Protein 4R03 (pdb70)

B-factor: mean 22.89, std 11.2, range [9.41, 74.87]

Sequence (107 aa):
GKDYLYDDTKKEENGKIISKKVVFLQENGLLNKQVRYEFQQYNEENGKVSEKKAFRWDDRTNDEEWVPFYQITYQYDDQSGEIKKTNYGWDKKKKKNFSLLNVQQNIIPSTNYEEIFS

Nearest PDB structures (foldseek):
  4r03-assembly1_A  TM=1.009E+00  e=1.715E-18  Parabacteroides distasonis ATCC 8503
  4r8o-assembly1_A  TM=8.523E-01  e=2.496E-07  Phocaeicola vulgatus ATCC 8482
  3msw-assembly1_A  TM=7.747E-01  e=4.308E-05  Bacteroides fragilis NCTC 9343
  1rlb-assembly1_F  TM=3.375E-01  e=1.501E+00  Gallus gallus
  1qab-assembly1_F  TM=3.241E-01  e=3.635E+00  Homo sapiens

Structure (mmCIF, N/CA/C/O backbone):
data_4R03
#
_entry.id   4R03
#
_cell.length_a   59.001
_cell.length_b   71.697
_cell.length_c   82.683
_cell.angle_alpha   90.000
_cell.angle_beta   90.000
_cell.angle_gamma   90.000
#
_symmetry.space_group_name_H-M   'I 21 21 21'
#
loop_
_entity.id
_entity.type
_entity.pdbx_description
1 polymer 'Uncharacterized protein'
2 non-polymer (4S)-2-METHYL-2,4-PENTANEDIOL
3 non-polymer 'CITRIC ACID'
4 non-polymer 'PHOSPHATE ION'
5 water water
#
loop_
_atom_site.group_PDB
_atom_site.id
_atom_site.type_symbol
_atom_site.label_atom_id
_atom_site.label_alt_id
_atom_site.label_comp_id
_atom_site.label_asym_id
_atom_site.label_entity_id
_atom_site.label_seq_id
_atom_site.pdbx_PDB_ins_code
_atom_site.Cartn_x
_atom_site.Cartn_y
_atom_site.Cartn_z
_atom_site.occupancy
_atom_site.B_iso_or_equiv
_atom_site.auth_seq_id
_atom_site.auth_comp_id
_atom_site.auth_asym_id
_atom_site.auth_atom_id
_atom_site.pdbx_PDB_model_num
ATOM 1 N N . GLY A 1 1 ? 23.826 16.101 5.790 1.00 25.69 0 GLY A N 1
ATOM 2 C CA . GLY A 1 1 ? 23.031 16.402 4.569 1.00 20.12 0 GLY A CA 1
ATOM 3 C C . GLY A 1 1 ? 21.706 16.981 5.035 1.00 18.72 0 GLY A C 1
ATOM 4 O O . GLY A 1 1 ? 21.440 17.055 6.255 1.00 19.59 0 GLY A O 1
ATOM 5 N N . LYS A 1 2 ? 20.930 17.454 4.080 1.00 15.06 29 LYS A N 1
ATOM 6 C CA . LYS A 1 2 ? 19.587 18.001 4.409 1.00 14.00 29 LYS A CA 1
ATOM 7 C C . LYS A 1 2 ? 18.488 17.129 3.767 1.00 12.31 29 LYS A C 1
ATOM 8 O O . LYS A 1 2 ? 18.505 16.877 2.571 1.00 12.04 29 LYS A O 1
ATOM 14 N N . ASP A 1 3 ? 17.537 16.742 4.604 1.00 12.62 30 ASP A N 1
ATOM 15 C CA . ASP A 1 3 ? 16.260 16.166 4.178 1.00 11.41 30 ASP A CA 1
ATOM 16 C C . ASP A 1 3 ? 15.176 17.115 4.710 1.00 11.57 30 ASP A C 1
ATOM 17 O O . ASP A 1 3 ? 15.446 17.888 5.671 1.00 11.36 30 ASP A O 1
ATOM 22 N N . TYR A 1 4 ? 13.958 16.993 4.198 1.00 11.18 31 TYR A N 1
ATOM 23 C CA . TYR A 1 4 ? 12.863 17.852 4.602 1.00 10.69 31 TYR A CA 1
ATOM 24 C C . TYR A 1 4 ? 11.629 17.004 4.877 1.00 10.61 31 TYR A C 1
ATOM 25 O O . TYR A 1 4 ? 11.319 16.053 4.119 1.00 11.44 31 TYR A O 1
ATOM 34 N N . LEU A 1 5 ? 10.937 17.371 5.941 1.00 10.64 32 LEU A N 1
ATOM 35 C CA . LEU A 1 5 ? 9.617 16.805 6.263 1.00 11.68 32 LEU A CA 1
ATOM 36 C C . LEU A 1 5 ? 8.615 17.961 6.135 1.00 12.33 32 LEU A C 1
ATOM 37 O O . LEU A 1 5 ? 8.816 19.070 6.674 1.00 12.43 32 LEU A O 1
ATOM 42 N N . TYR A 1 6 ? 7.574 17.755 5.352 1.00 11.15 33 TYR A N 1
ATOM 43 C CA . TYR A 1 6 ? 6.598 18.769 5.093 1.00 10.88 33 TYR A CA 1
ATOM 44 C C . TYR A 1 6 ? 5.280 18.341 5.733 1.00 12.19 33 TYR A C 1
ATOM 45 O O . TYR A 1 6 ? 4.867 17.193 5.576 1.00 13.06 33 TYR A O 1
ATOM 54 N N . ASP A 1 7 ? 4.599 19.285 6.369 1.00 10.15 34 ASP A N 1
ATOM 55 C CA A ASP A 1 7 ? 3.246 19.047 6.921 0.50 10.88 34 ASP A CA 1
ATOM 56 C CA B ASP A 1 7 ? 3.244 19.037 6.866 0.50 10.83 34 ASP A CA 1
ATOM 57 C C . ASP A 1 7 ? 2.315 20.062 6.250 1.00 10.78 34 ASP A C 1
ATOM 58 O O . ASP A 1 7 ? 2.421 21.289 6.544 1.00 11.89 34 ASP A O 1
ATOM 67 N N . THR A 1 8 ? 1.380 19.591 5.449 1.00 9.41 35 THR A N 1
ATOM 68 C CA . THR A 1 8 ? 0.500 20.469 4.672 1.00 10.47 35 THR A CA 1
ATOM 69 C C . THR A 1 8 ? -0.929 20.283 5.119 1.00 11.30 35 THR A C 1
ATOM 70 O O . THR A 1 8 ? -1.425 19.123 5.219 1.00 12.35 35 THR A O 1
ATOM 74 N N . LYS A 1 9 ? -1.617 21.382 5.405 1.00 10.95 36 LYS A N 1
ATOM 75 C CA A LYS A 1 9 ? -3.050 21.359 5.697 0.50 11.13 36 LYS A CA 1
ATOM 76 C CA B LYS A 1 9 ? -3.032 21.300 5.656 0.50 10.98 36 LYS A CA 1
ATOM 77 C C . LYS A 1 9 ? -3.827 21.904 4.523 1.00 11.48 36 LYS A C 1
ATOM 78 O O . LYS A 1 9 ? -3.485 22.985 3.988 1.00 11.43 36 LYS A O 1
ATOM 89 N N . GLU A 1 10 ? -4.871 21.182 4.102 1.00 10.76 37 GLU A N 1
ATOM 90 C CA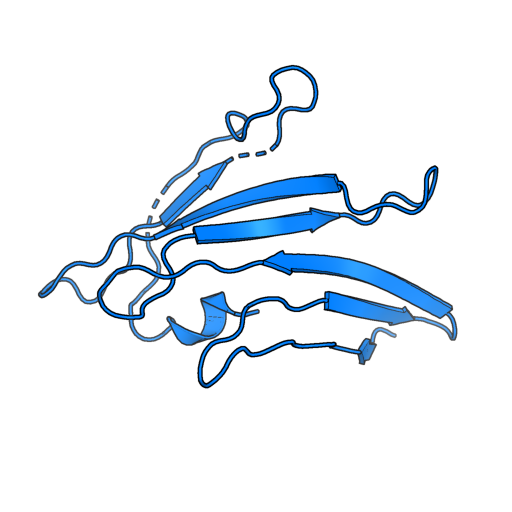 . GLU A 1 10 ? -5.767 21.643 3.073 1.00 11.00 37 GLU A CA 1
ATOM 91 C C . GLU A 1 10 ? -7.190 21.672 3.592 1.00 11.09 37 GLU A C 1
ATOM 92 O O . GLU A 1 10 ? -7.622 20.751 4.280 1.00 11.69 37 GLU A O 1
ATOM 98 N N . GLU A 1 11 ? -7.922 22.745 3.287 1.00 10.71 38 GLU A N 1
ATOM 99 C CA . GLU A 1 11 ? -9.357 22.833 3.549 1.00 10.97 38 GLU A CA 1
ATOM 100 C C . GLU A 1 11 ? -9.997 22.566 2.189 1.00 10.24 38 GLU A C 1
ATOM 101 O O . GLU A 1 11 ? -9.833 23.392 1.225 1.00 10.66 38 GLU A O 1
ATOM 107 N N . ASN A 1 12 ? -10.756 21.470 2.065 1.00 10.56 39 ASN A N 1
ATOM 108 C CA . ASN A 1 12 ? -11.246 21.080 0.751 1.00 10.73 39 ASN A CA 1
ATOM 109 C C . ASN A 1 12 ? -10.131 21.061 -0.262 1.00 11.32 39 ASN A C 1
ATOM 110 O O . ASN A 1 12 ? -9.093 20.486 0.049 1.00 11.16 39 ASN A O 1
ATOM 115 N N . GLY A 1 13 ? -10.243 21.752 -1.392 1.00 10.83 40 GLY A N 1
ATOM 116 C CA . GLY A 1 13 ? -9.229 21.692 -2.383 1.00 12.01 40 GLY A CA 1
ATOM 117 C C . GLY A 1 13 ? -8.018 22.620 -2.256 1.00 12.02 40 GLY A C 1
ATOM 118 O O . GLY A 1 13 ? -7.212 22.652 -3.202 1.00 13.99 40 GLY A O 1
ATOM 119 N N . LYS A 1 14 ? -7.963 23.427 -1.208 1.00 11.32 41 LYS A N 1
ATOM 120 C CA . LYS A 1 14 ? -6.959 24.509 -1.128 1.00 12.19 41 LYS A CA 1
ATOM 121 C C . LYS A 1 14 ? -6.017 24.287 0.037 1.00 11.22 41 LYS A C 1
ATOM 122 O O . LYS A 1 14 ? -6.408 24.023 1.179 1.00 11.40 41 LYS A O 1
ATOM 128 N N . ILE A 1 15 ? -4.727 24.435 -0.273 1.00 11.75 42 ILE A N 1
ATOM 129 C CA . ILE A 1 15 ? -3.720 24.513 0.795 1.00 11.58 42 ILE A CA 1
ATOM 130 C C . ILE A 1 15 ? -3.896 25.745 1.640 1.00 11.14 42 ILE A C 1
ATOM 131 O O . ILE A 1 15 ? -3.932 26.880 1.106 1.00 12.20 42 ILE A O 1
ATOM 136 N N . ILE A 1 16 ? -4.007 25.579 2.942 1.00 10.50 43 ILE A N 1
ATOM 137 C CA . ILE A 1 16 ? -4.123 26.675 3.892 1.00 11.84 43 ILE A CA 1
ATOM 138 C C . ILE A 1 16 ? -2.842 26.926 4.657 1.00 11.75 43 ILE A C 1
ATOM 139 O O . ILE A 1 16 ? -2.549 28.070 5.037 1.00 11.97 43 ILE A O 1
ATOM 144 N N . SER A 1 17 ? -2.062 25.884 4.924 1.00 11.17 44 SER A N 1
ATOM 145 C CA . SER A 1 17 ? -0.780 26.052 5.587 1.00 10.79 44 SER A CA 1
ATOM 146 C C . SER A 1 17 ? 0.174 24.943 5.206 1.00 11.19 44 SER A C 1
ATOM 147 O O . SER A 1 17 ? -0.219 23.835 4.857 1.00 10.48 44 SER A O 1
ATOM 150 N N . LYS A 1 18 ? 1.459 25.248 5.290 1.00 10.93 45 LYS A N 1
ATOM 151 C CA A LYS A 1 18 ? 2.506 24.258 5.062 0.70 11.27 45 LYS A CA 1
ATOM 152 C CA B LYS A 1 18 ? 2.497 24.256 5.096 0.30 11.16 45 LYS A CA 1
ATOM 153 C C . LYS A 1 18 ? 3.639 24.578 6.043 1.00 11.76 45 LYS A C 1
ATOM 154 O O . LYS A 1 18 ? 4.130 25.729 6.054 1.00 13.37 45 LYS A O 1
ATOM 165 N N . VAL A 1 19 ? 4.074 23.576 6.791 1.00 11.04 46 VAL A N 1
ATOM 166 C CA . VAL A 1 19 ? 5.246 23.665 7.668 1.00 11.08 46 VAL A CA 1
ATOM 167 C C . VAL A 1 19 ? 6.362 22.840 7.098 1.00 11.13 46 VAL A C 1
ATOM 168 O O . VAL A 1 19 ? 6.165 21.663 6.734 1.00 11.53 46 VAL A O 1
ATOM 172 N N . VAL A 1 20 ? 7.560 23.428 7.046 1.00 10.91 47 VAL A N 1
ATOM 173 C CA . VAL A 1 20 ? 8.763 22.729 6.607 1.00 10.43 47 VAL A CA 1
ATOM 174 C C . VAL A 1 20 ? 9.649 22.486 7.798 1.00 11.40 47 VAL A C 1
ATOM 175 O O . VAL A 1 20 ? 9.998 23.449 8.525 1.00 10.83 47 VAL A O 1
ATOM 179 N N . PHE A 1 21 ? 9.993 21.225 8.021 1.00 10.95 48 PHE A N 1
ATOM 180 C CA . PHE A 1 21 ? 10.966 20.795 9.015 1.00 11.42 48 PHE A CA 1
ATOM 181 C C . PHE A 1 21 ? 12.283 20.413 8.316 1.00 12.02 48 PHE A C 1
ATOM 182 O O . PHE A 1 21 ? 12.272 19.689 7.293 1.00 12.93 48 PHE A O 1
ATOM 190 N N . LEU A 1 22 ? 13.389 20.953 8.810 1.00 11.32 49 LEU A N 1
ATOM 191 C CA . LEU A 1 22 ? 14.724 20.560 8.356 1.00 11.22 49 LEU A CA 1
ATOM 192 C C . LEU A 1 22 ? 15.254 19.396 9.175 1.00 11.88 49 LEU A C 1
ATOM 193 O O . LEU A 1 22 ? 15.307 19.434 10.417 1.00 12.22 49 LEU A O 1
ATOM 198 N N . GLN A 1 23 ? 15.639 18.334 8.482 1.00 11.92 50 GLN A N 1
ATOM 199 C CA . GLN A 1 23 ? 16.255 17.144 9.054 1.00 13.66 50 GLN A CA 1
ATOM 200 C C . GLN A 1 23 ? 17.734 17.167 8.652 1.00 15.10 50 GLN A C 1
ATOM 201 O O . GLN A 1 23 ? 18.043 17.109 7.453 1.00 14.86 50 GLN A O 1
ATOM 207 N N . GLU A 1 24 ? 18.614 17.297 9.654 1.00 16.06 51 GLU A N 1
ATOM 208 C CA . GLU A 1 24 ? 20.033 17.455 9.310 1.00 18.33 51 GLU A CA 1
ATOM 209 C C . GLU A 1 24 ? 20.842 16.799 10.398 1.00 19.68 51 GLU A C 1
ATOM 210 O O . GLU A 1 24 ? 20.671 17.132 11.543 1.00 18.57 51 GLU A O 1
ATOM 216 N N . ASN A 1 25 ? 21.740 15.907 9.984 1.00 23.19 52 ASN A N 1
ATOM 217 C CA . ASN A 1 25 ? 22.608 15.199 10.918 1.00 27.98 52 ASN A CA 1
ATOM 218 C C . ASN A 1 25 ? 21.890 14.629 12.127 1.00 26.09 52 ASN A C 1
ATOM 219 O O . ASN A 1 25 ? 22.388 14.711 13.260 1.00 27.23 52 ASN A O 1
ATOM 224 N N . GLY A 1 26 ? 20.732 14.022 11.871 1.00 23.77 53 GLY A N 1
ATOM 225 C CA . GLY A 1 26 ? 19.933 13.368 12.900 1.00 25.36 53 GLY A CA 1
ATOM 226 C C . GLY A 1 26 ? 19.051 14.299 13.751 1.00 22.77 53 GLY A C 1
ATOM 227 O O . GLY A 1 26 ? 18.328 13.830 14.634 1.00 23.82 53 GLY A O 1
ATOM 228 N N . LEU A 1 27 ? 19.128 15.599 13.497 1.00 19.68 54 LEU A N 1
ATOM 229 C CA . LEU A 1 27 ? 18.306 16.593 14.211 1.00 18.90 54 LEU A CA 1
ATOM 230 C C . LEU A 1 27 ? 17.054 16.926 13.390 1.00 16.91 54 LEU A C 1
ATOM 231 O O . LEU A 1 27 ? 17.049 16.773 12.135 1.00 17.49 54 LEU A O 1
ATOM 236 N N . LEU A 1 28 ? 16.030 17.409 14.066 1.00 16.84 55 LEU A N 1
ATOM 237 C CA . LEU A 1 28 ? 14.734 17.785 13.436 1.00 15.61 55 LEU A CA 1
ATOM 238 C C . LEU A 1 28 ? 14.328 19.131 13.981 1.00 15.77 55 LEU A C 1
ATOM 239 O O . LEU A 1 28 ? 14.197 19.275 15.219 1.00 17.34 55 LEU A O 1
ATOM 244 N N . ASN A 1 29 ? 14.207 20.124 13.097 1.00 14.15 56 ASN A N 1
ATOM 245 C CA . ASN A 1 29 ? 13.870 21.486 13.542 1.00 13.58 56 ASN A CA 1
ATOM 246 C C . ASN A 1 29 ? 12.901 22.133 12.604 1.00 14.21 56 ASN A C 1
ATOM 247 O O . ASN A 1 29 ? 13.042 22.072 11.387 1.00 13.10 56 ASN A O 1
ATOM 252 N N . LYS A 1 30 ? 11.944 22.840 13.170 1.00 12.31 57 LYS A N 1
ATOM 253 C CA . LYS A 1 30 ? 11.072 23.668 12.380 1.00 12.89 57 LYS A CA 1
ATOM 254 C C . LYS A 1 30 ? 11.835 24.722 11.664 1.00 13.50 57 LYS A C 1
ATOM 255 O O . LYS A 1 30 ? 12.694 25.458 12.249 1.00 13.67 57 LYS A O 1
ATOM 261 N N . GLN A 1 31 ? 11.588 24.869 10.372 1.00 11.40 58 GLN A N 1
ATOM 262 C CA . GLN A 1 31 ? 12.279 25.874 9.577 1.00 10.76 58 GLN A CA 1
ATOM 263 C C . GLN A 1 31 ? 11.391 27.040 9.202 1.00 12.07 58 GLN A C 1
ATOM 264 O O . GLN A 1 31 ? 11.761 28.203 9.409 1.00 13.42 58 GLN A O 1
ATOM 270 N N . VAL A 1 32 ? 10.248 26.783 8.570 1.00 10.74 59 VAL A N 1
ATOM 271 C CA . VAL A 1 32 ? 9.390 27.852 8.101 1.00 10.22 59 VAL A CA 1
ATOM 272 C C . VAL A 1 32 ? 7.959 27.351 8.052 1.00 10.36 59 VAL A C 1
ATOM 273 O O . VAL A 1 32 ? 7.745 26.156 7.816 1.00 10.99 59 VAL A O 1
ATOM 277 N N . ARG A 1 33 ? 6.998 28.242 8.270 1.00 10.49 60 ARG A N 1
ATOM 278 C CA . ARG A 1 33 ? 5.568 27.997 8.140 1.00 10.62 60 ARG A CA 1
ATOM 279 C C . ARG A 1 33 ? 4.988 29.012 7.162 1.00 11.49 60 ARG A C 1
ATOM 280 O O . ARG A 1 33 ? 5.255 30.178 7.242 1.00 11.82 60 ARG A O 1
ATOM 288 N N . TYR A 1 34 ? 4.209 28.497 6.206 1.00 11.22 61 TYR A N 1
ATOM 289 C CA . TYR A 1 34 ? 3.536 29.321 5.217 1.00 10.53 61 TYR A CA 1
ATOM 290 C C . TYR A 1 34 ? 2.032 29.229 5.462 1.00 11.97 61 TYR A C 1
ATOM 291 O O . TYR A 1 34 ? 1.483 28.148 5.739 1.00 12.29 61 TYR A O 1
ATOM 300 N N . GLU A 1 35 ? 1.340 30.348 5.332 1.00 11.88 62 GLU A N 1
ATOM 301 C CA . GLU A 1 35 ? -0.134 30.399 5.391 1.00 11.68 62 GLU A CA 1
ATOM 302 C C . GLU A 1 35 ? -0.610 31.105 4.139 1.00 12.54 62 GLU A C 1
ATOM 303 O O . GLU A 1 35 ? -0.001 32.099 3.704 1.00 13.63 62 GLU A O 1
ATOM 309 N N . PHE A 1 36 ? -1.719 30.625 3.585 1.00 12.02 63 PHE A N 1
ATOM 310 C CA . PHE A 1 36 ? -2.217 31.096 2.282 1.00 11.67 63 PHE A CA 1
ATOM 311 C C . PHE A 1 36 ? -3.647 31.564 2.402 1.00 13.02 63 PHE A C 1
ATOM 312 O O . PHE A 1 36 ? -4.494 30.944 3.060 1.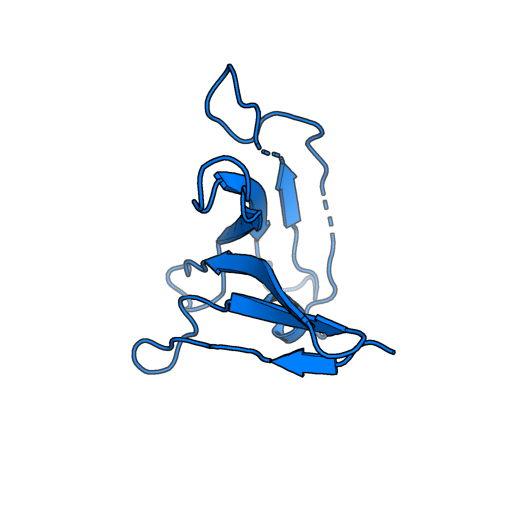00 14.69 63 PHE A O 1
ATOM 320 N N . GLN A 1 37 ? -3.911 32.656 1.706 1.00 13.66 64 GLN A N 1
ATOM 321 C CA A GLN A 1 37 ? -5.283 33.122 1.503 0.50 15.04 64 GLN A CA 1
ATOM 322 C CA B GLN A 1 37 ? -5.267 33.193 1.495 0.50 15.04 64 GLN A CA 1
ATOM 323 C C . GLN A 1 37 ? -5.542 33.265 -0.003 1.00 14.55 64 GLN A C 1
ATOM 324 O O . GLN A 1 37 ? -4.628 33.332 -0.810 1.00 14.71 64 GLN A O 1
ATOM 335 N N . TYR A 1 38 ? -6.842 33.266 -0.360 1.00 14.50 65 TYR A N 1
ATOM 336 C CA . TYR A 1 38 ? -7.272 33.138 -1.755 1.00 14.36 65 TYR A CA 1
ATOM 337 C C . TYR A 1 38 ? -8.245 34.269 -2.144 1.00 16.29 65 TYR A C 1
ATOM 338 O O . TYR A 1 38 ? -9.003 34.734 -1.314 1.00 17.92 65 TYR A O 1
ATOM 347 N N . ASN A 1 39 ? -8.139 34.674 -3.418 1.00 18.06 66 ASN A N 1
ATOM 348 C CA . ASN A 1 39 ? -9.112 35.646 -3.981 1.00 19.59 66 ASN A CA 1
ATOM 349 C C . ASN A 1 39 ? -10.403 34.943 -4.417 1.00 24.34 66 ASN A C 1
ATOM 350 O O . ASN A 1 39 ? -10.534 33.704 -4.332 1.00 21.97 66 ASN A O 1
ATOM 355 N N . GLU A 1 40 ? -11.356 35.742 -4.905 1.00 28.11 67 GLU A N 1
ATOM 356 C CA A GLU A 1 40 ? -12.678 35.216 -5.296 0.50 29.87 67 GLU A CA 1
ATOM 357 C CA B GLU A 1 40 ? -12.676 35.215 -5.281 0.50 29.90 67 GLU A CA 1
ATOM 358 C C . GLU A 1 40 ? -12.604 34.240 -6.460 1.00 27.77 67 GLU A C 1
ATOM 359 O O . GLU A 1 40 ? -13.520 33.447 -6.679 1.00 32.13 67 GLU A O 1
ATOM 370 N N . ASN A 1 41 ? -11.525 34.269 -7.236 1.00 27.59 68 ASN A N 1
ATOM 371 C CA . ASN A 1 41 ? -11.318 33.321 -8.301 1.00 27.01 68 ASN A CA 1
ATOM 372 C C . ASN A 1 41 ? -10.619 32.038 -7.878 1.00 25.55 68 ASN A C 1
ATOM 373 O O . ASN A 1 41 ? -10.312 31.177 -8.709 1.00 25.13 68 ASN A O 1
ATOM 378 N N . GLY A 1 42 ? -10.305 31.945 -6.591 1.00 24.30 69 GLY A N 1
ATOM 379 C CA . GLY A 1 42 ? -9.693 30.732 -6.093 1.00 22.70 69 GLY A CA 1
ATOM 380 C C . GLY A 1 42 ? -8.194 30.659 -6.307 1.00 20.32 69 GLY A C 1
ATOM 381 O O . GLY A 1 42 ? -7.588 29.602 -6.178 1.00 20.02 69 GLY A O 1
ATOM 382 N N . LYS A 1 43 ? -7.583 31.797 -6.637 1.00 19.28 70 LYS A N 1
ATOM 383 C CA . LYS A 1 43 ? -6.145 31.877 -6.764 1.00 19.46 70 LYS A CA 1
ATOM 384 C C . LYS A 1 43 ? -5.514 32.518 -5.504 1.00 16.73 70 LYS A C 1
ATOM 385 O O . LYS A 1 43 ? -6.119 33.333 -4.828 1.00 16.63 70 LYS A O 1
ATOM 391 N N . VAL A 1 44 ? -4.262 32.158 -5.248 1.00 15.90 71 VAL A N 1
ATOM 392 C CA . VAL A 1 44 ? -3.629 32.673 -4.032 1.00 16.60 71 VAL A CA 1
ATOM 393 C C . VAL A 1 44 ? -3.502 34.194 -4.093 1.00 17.26 71 VAL A C 1
ATOM 394 O O . VAL A 1 44 ? -2.997 34.737 -5.084 1.00 17.39 71 VAL A O 1
ATOM 398 N N . SER A 1 45 ? -3.950 34.858 -3.072 1.00 15.44 72 SER A N 1
ATOM 399 C CA . SER A 1 45 ? -3.916 36.324 -2.972 1.00 16.60 72 SER A CA 1
ATOM 400 C C . SER A 1 45 ? -2.861 36.807 -1.984 1.00 16.89 72 SER A C 1
ATOM 401 O O . SER A 1 45 ? -2.339 37.907 -2.119 1.00 16.18 72 SER A O 1
ATOM 404 N N . GLU A 1 46 ? -2.521 35.958 -1.004 1.00 15.90 73 GLU A N 1
ATOM 405 C CA . GLU A 1 46 ? -1.576 36.329 0.011 1.00 16.40 73 GLU A CA 1
ATOM 406 C C . GLU A 1 46 ? -0.865 35.085 0.546 1.00 14.92 73 GLU A C 1
ATOM 407 O O . GLU A 1 46 ? -1.510 34.064 0.757 1.00 15.59 73 GLU A O 1
ATOM 413 N N . LYS A 1 47 ? 0.448 35.194 0.716 1.00 12.68 74 LYS A N 1
ATOM 414 C CA . LYS A 1 47 ? 1.293 34.157 1.320 1.00 12.25 74 LYS A CA 1
ATOM 415 C C . LYS A 1 47 ? 2.035 34.832 2.472 1.00 12.66 74 LYS A C 1
ATOM 416 O O . LYS A 1 47 ? 2.735 35.828 2.255 1.00 13.93 74 LYS A O 1
ATOM 422 N N . LYS A 1 48 ? 1.901 34.314 3.676 1.00 11.59 75 LYS A N 1
ATOM 423 C CA . LYS A 1 48 ? 2.676 34.755 4.824 1.00 12.51 75 LYS A CA 1
ATOM 424 C C . LYS A 1 48 ? 3.632 33.674 5.245 1.00 13.89 75 LYS A C 1
ATOM 425 O O . LYS A 1 48 ? 3.249 32.495 5.275 1.00 14.29 75 LYS A O 1
ATOM 431 N N . ALA A 1 49 ? 4.862 34.039 5.506 1.00 11.26 76 ALA A N 1
ATOM 432 C CA . ALA A 1 49 ? 5.900 33.124 5.940 1.00 11.50 76 ALA A CA 1
ATOM 433 C C . ALA A 1 49 ? 6.264 33.508 7.382 1.00 12.43 76 ALA A C 1
ATOM 434 O O . ALA A 1 49 ? 6.440 34.728 7.679 1.00 12.60 76 ALA A O 1
ATOM 436 N N . PHE A 1 50 ? 6.399 32.499 8.247 1.00 11.22 77 PHE A N 1
ATOM 437 C CA . PHE A 1 50 ? 6.777 32.651 9.636 1.00 11.61 77 PHE A CA 1
ATOM 438 C C . PHE A 1 50 ? 8.070 31.898 9.902 1.00 11.34 77 PHE A C 1
ATOM 439 O O . PHE A 1 50 ? 8.269 30.782 9.393 1.00 10.62 77 PHE A O 1
ATOM 447 N N . ARG A 1 51 ? 8.924 32.479 10.747 1.00 12.15 78 ARG A N 1
ATOM 448 C CA . ARG A 1 51 ? 10.129 31.810 11.240 1.00 12.53 78 ARG A CA 1
ATOM 449 C C . ARG A 1 51 ? 9.797 31.188 12.615 1.00 11.87 78 ARG A C 1
ATOM 450 O O . ARG A 1 51 ? 8.892 31.643 13.325 1.00 12.56 78 ARG A O 1
ATOM 458 N N . TRP A 1 52 ? 10.565 30.182 12.969 1.00 12.50 79 TRP A N 1
ATOM 459 C CA . TRP A 1 52 ? 10.391 29.510 14.266 1.00 12.42 79 TRP A CA 1
ATOM 460 C C . TRP A 1 52 ? 11.396 30.143 15.214 1.00 12.37 79 TRP A C 1
ATOM 461 O O . TRP A 1 52 ? 12.618 29.991 15.085 1.00 13.08 79 TRP A O 1
ATOM 472 N N . ASP A 1 53 ? 10.870 30.837 16.214 1.00 13.57 80 ASP A N 1
ATOM 473 C CA A ASP A 1 53 ? 11.734 31.415 17.255 0.50 14.33 80 ASP A CA 1
ATOM 474 C CA B ASP A 1 53 ? 11.702 31.423 17.290 0.50 14.38 80 ASP A CA 1
ATOM 475 C C . ASP A 1 53 ? 11.994 30.389 18.362 1.00 13.92 80 ASP A C 1
ATOM 476 O O . ASP A 1 53 ? 11.104 29.966 19.076 1.00 15.06 80 ASP A O 1
ATOM 485 N N . ARG A 1 54 ? 13.243 29.941 18.443 1.00 15.30 81 ARG A N 1
ATOM 486 C CA . ARG A 1 54 ? 13.602 28.857 19.364 1.00 16.19 81 ARG A CA 1
ATOM 487 C C . ARG A 1 54 ? 13.782 29.381 20.792 1.00 17.21 81 ARG A C 1
ATOM 488 O O . ARG A 1 54 ? 13.700 28.571 21.716 1.00 18.98 81 ARG A O 1
ATOM 496 N N . THR A 1 55 ? 13.994 30.667 20.942 1.00 17.29 82 THR A N 1
ATOM 497 C CA . THR A 1 55 ? 14.073 31.284 22.308 1.00 18.38 82 THR A CA 1
ATOM 498 C C . THR A 1 55 ? 12.746 31.189 23.033 1.00 19.38 82 THR A C 1
ATOM 499 O O . THR A 1 55 ? 12.679 30.811 24.230 1.00 21.59 82 THR A O 1
ATOM 503 N N . ASN A 1 56 ? 11.662 31.404 22.310 1.00 19.02 83 ASN A N 1
ATOM 504 C CA . ASN A 1 56 ? 10.344 31.314 22.907 1.00 21.06 83 ASN A CA 1
ATOM 505 C C . ASN A 1 56 ? 9.436 30.149 22.450 1.00 19.55 83 ASN A C 1
ATOM 506 O O . ASN A 1 56 ? 8.335 30.026 22.980 1.00 20.26 83 ASN A O 1
ATOM 511 N N . ASP A 1 57 ? 9.880 29.346 21.425 1.00 19.43 84 ASP A N 1
ATOM 512 C CA . ASP A 1 57 ? 9.084 28.261 20.699 1.00 17.39 84 ASP A CA 1
ATOM 513 C C . ASP A 1 57 ? 7.734 28.781 20.172 1.00 16.53 84 ASP A C 1
ATOM 514 O O . ASP A 1 57 ? 6.636 28.420 20.631 1.00 15.68 84 ASP A O 1
ATOM 519 N N . GLU A 1 58 ? 7.845 29.654 19.200 1.00 14.74 85 GLU A N 1
ATOM 520 C CA A GLU A 1 58 ? 6.676 30.287 18.631 0.50 15.61 85 GLU A CA 1
ATOM 521 C CA B GLU A 1 58 ? 6.659 30.223 18.573 0.50 15.93 85 GLU A CA 1
ATOM 522 C C . GLU A 1 58 ? 6.971 30.667 17.164 1.00 14.06 85 GLU A C 1
ATOM 523 O O . GLU A 1 58 ? 8.113 31.004 16.818 1.00 14.08 85 GLU A O 1
ATOM 534 N N . TRP A 1 59 ? 5.929 30.646 16.363 1.00 13.00 86 TRP A N 1
ATOM 535 C CA . TRP A 1 59 ? 5.997 31.198 15.023 1.00 12.65 86 TRP A CA 1
ATOM 536 C C . TRP A 1 59 ? 5.917 32.716 15.082 1.00 14.16 86 TRP A C 1
ATOM 537 O O . TRP A 1 59 ? 4.988 33.274 15.716 1.00 15.56 86 TRP A O 1
ATOM 548 N N . VAL A 1 60 ? 6.846 33.387 14.406 1.00 12.84 87 VAL A N 1
ATOM 549 C CA . VAL A 1 60 ? 6.914 34.841 14.350 1.00 13.63 87 VAL A CA 1
ATOM 550 C C . VAL A 1 60 ? 6.854 35.231 12.851 1.00 13.66 87 VAL A C 1
ATOM 551 O O . VAL A 1 60 ? 7.569 34.652 12.034 1.00 13.54 87 VAL A O 1
ATOM 555 N N . PRO A 1 61 ? 6.026 36.221 12.514 1.00 13.50 88 PRO A N 1
ATOM 556 C CA . PRO A 1 61 ? 5.971 36.624 11.103 1.00 14.22 88 PRO A CA 1
ATOM 557 C C . PRO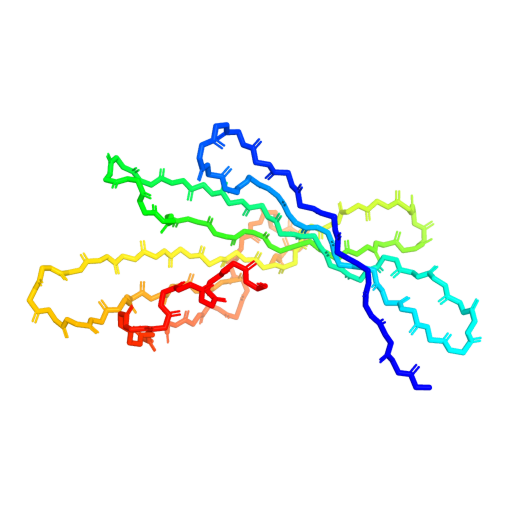 A 1 61 ? 7.311 37.058 10.576 1.00 13.18 88 PRO A C 1
ATOM 558 O O . PRO A 1 61 ? 8.116 37.699 11.303 1.00 14.25 88 PRO A O 1
ATOM 562 N N . PHE A 1 62 ? 7.592 36.711 9.305 1.00 12.88 89 PHE A N 1
ATOM 563 C CA . PHE A 1 62 ? 8.826 36.973 8.650 1.00 13.97 89 PHE A CA 1
ATOM 564 C C . PHE A 1 62 ? 8.656 37.804 7.377 1.00 13.73 89 PHE A C 1
ATOM 565 O O . PHE A 1 62 ? 9.266 38.872 7.242 1.00 13.74 89 PHE A O 1
ATOM 573 N N . TYR A 1 63 ? 7.788 37.357 6.471 1.00 12.34 90 TYR A N 1
ATOM 574 C CA . TYR A 1 63 ? 7.441 38.132 5.274 1.00 12.91 90 TYR A CA 1
ATOM 575 C C . TYR A 1 63 ? 6.066 37.836 4.816 1.00 13.25 90 TYR A C 1
ATOM 576 O O . TYR A 1 63 ? 5.428 36.857 5.229 1.00 13.17 90 TYR A O 1
ATOM 585 N N . GLN A 1 64 ? 5.568 38.676 3.923 1.00 13.22 91 GLN A N 1
ATOM 586 C CA . GLN A 1 64 ? 4.229 38.571 3.366 1.00 13.48 91 GLN A CA 1
ATOM 587 C C . GLN A 1 64 ? 4.322 38.930 1.876 1.00 14.83 91 GLN A C 1
ATOM 588 O O . GLN A 1 64 ? 4.936 39.947 1.528 1.00 14.81 91 GLN A O 1
ATOM 594 N N . ILE A 1 65 ? 3.746 38.095 1.007 1.00 13.84 92 ILE A N 1
ATOM 595 C CA . ILE A 1 65 ? 3.672 38.435 -0.417 1.00 13.40 92 ILE A CA 1
ATOM 596 C C . ILE A 1 65 ? 2.200 38.489 -0.802 1.00 14.30 92 ILE A C 1
ATOM 597 O O . ILE A 1 65 ? 1.390 37.647 -0.376 1.00 14.57 92 ILE A O 1
ATOM 602 N N . THR A 1 66 ? 1.823 39.507 -1.597 1.00 14.05 93 THR A N 1
ATOM 603 C CA . THR A 1 66 ? 0.499 39.563 -2.198 1.00 15.24 93 THR A CA 1
ATOM 604 C C . THR A 1 66 ? 0.611 39.453 -3.727 1.00 13.98 93 THR A C 1
ATOM 605 O O . THR A 1 66 ? 1.646 39.760 -4.302 1.00 15.38 93 THR A O 1
ATOM 609 N N . TYR A 1 67 ? -0.419 38.883 -4.308 1.00 14.79 94 TYR A N 1
ATOM 610 C CA . TYR A 1 67 ? -0.404 38.444 -5.752 1.00 15.72 94 TYR A CA 1
ATOM 611 C C . TYR A 1 67 ? -1.578 39.067 -6.479 1.00 16.51 94 TYR A C 1
ATOM 612 O O . TYR A 1 67 ? -2.693 39.024 -6.024 1.00 18.76 94 TYR A O 1
ATOM 621 N N 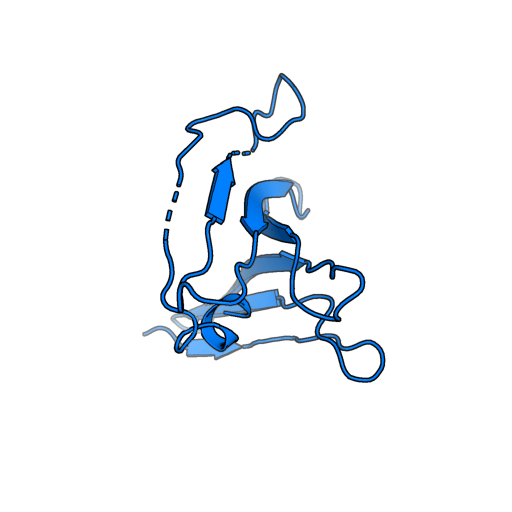. GLN A 1 68 ? -1.261 39.666 -7.642 1.00 18.77 95 GLN A N 1
ATOM 622 C CA . GLN A 1 68 ? -2.267 40.208 -8.573 1.00 20.67 95 GLN A CA 1
ATOM 623 C C . GLN A 1 68 ? -2.126 39.573 -9.971 1.00 18.93 95 GLN A C 1
ATOM 624 O O . GLN A 1 68 ? -1.034 39.300 -10.440 1.00 21.52 95 GLN A O 1
ATOM 630 N N . TYR A 1 69 ? -3.287 39.271 -10.561 1.00 21.62 96 TYR A N 1
ATOM 631 C CA . TYR A 1 69 ? -3.425 38.473 -11.771 1.00 22.22 96 TYR A CA 1
ATOM 632 C C . TYR A 1 69 ? -4.022 39.332 -12.905 1.00 26.15 96 TYR A C 1
ATOM 633 O O . TYR A 1 69 ? -4.885 40.162 -12.658 1.00 28.27 96 TYR A O 1
ATOM 642 N N . ASP A 1 70 ? -3.587 39.041 -14.101 1.00 34.74 97 ASP A N 1
ATOM 643 C CA . ASP A 1 70 ? -3.984 39.811 -15.307 1.00 45.65 97 ASP A CA 1
ATOM 644 C C . ASP A 1 70 ? -4.418 38.795 -16.370 1.00 50.05 97 ASP A C 1
ATOM 645 O O . ASP A 1 70 ? -3.738 37.789 -16.575 1.00 48.87 97 ASP A O 1
ATOM 650 N N . ASP A 1 71 ? -5.547 39.063 -17.035 1.00 61.60 98 ASP A N 1
ATOM 651 C CA . ASP A 1 71 ? -6.101 38.167 -18.090 1.00 65.00 98 ASP A CA 1
ATOM 652 C C . ASP A 1 71 ? -5.091 37.828 -19.200 1.00 65.15 98 ASP A C 1
ATOM 653 O O . ASP A 1 71 ? -4.844 36.656 -19.492 1.00 74.87 98 ASP A O 1
ATOM 655 N N . GLN A 1 72 ? -4.480 38.855 -19.777 1.00 62.76 99 GLN A N 1
ATOM 656 C CA . GLN A 1 72 ? -3.737 38.714 -21.030 1.00 57.66 99 GLN A CA 1
ATOM 657 C C . GLN A 1 72 ? -2.205 38.676 -20.878 1.00 5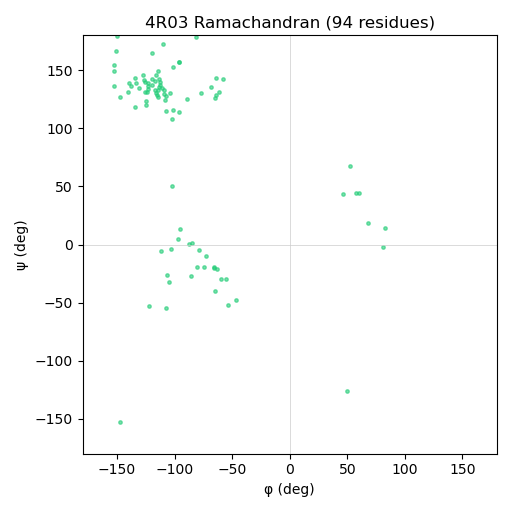1.83 99 GLN A C 1
ATOM 658 O O . GLN A 1 72 ? -1.486 38.490 -21.857 1.00 52.02 99 GLN A O 1
ATOM 660 N N . SER A 1 73 ? -1.687 38.846 -19.667 1.00 43.25 100 SER A N 1
ATOM 661 C CA . SER A 1 73 ? -0.262 39.098 -19.510 1.00 38.07 100 SER A CA 1
ATOM 662 C C . SER A 1 73 ? 0.600 37.847 -19.444 1.00 29.14 100 SER A C 1
ATOM 663 O O . SER A 1 73 ? 1.810 37.905 -19.689 1.00 30.59 100 SER A O 1
ATOM 666 N N . GLY A 1 74 ? 0.016 36.754 -18.988 1.00 30.15 101 GLY A N 1
ATOM 667 C CA . GLY A 1 74 ? 0.822 35.554 -18.666 1.00 27.67 101 GLY A CA 1
ATOM 668 C C . GLY A 1 74 ? 1.749 35.746 -17.464 1.00 27.86 101 GLY A C 1
ATOM 669 O O . GLY A 1 74 ? 2.723 35.006 -17.312 1.00 27.05 101 GLY A O 1
ATOM 670 N N . GLU A 1 75 ? 1.462 36.762 -16.654 1.00 28.50 102 GLU A N 1
ATOM 671 C CA . GLU A 1 75 ? 2.378 37.190 -15.579 1.00 29.29 102 GLU A CA 1
ATOM 672 C C . GLU A 1 75 ? 1.582 37.427 -14.283 1.00 25.30 102 GLU A C 1
ATOM 673 O O . GLU A 1 75 ? 0.428 37.836 -14.294 1.00 24.89 102 GLU A O 1
ATOM 679 N N . ILE A 1 76 ? 2.208 37.062 -13.187 1.00 23.53 103 ILE A N 1
ATOM 680 C CA . ILE A 1 76 ? 1.668 37.357 -11.875 1.00 22.31 103 ILE A CA 1
ATOM 681 C C . ILE A 1 76 ? 2.521 38.481 -11.232 1.00 18.99 103 ILE A C 1
ATOM 682 O O . ILE A 1 76 ? 3.727 38.357 -11.165 1.00 21.83 103 ILE A O 1
ATOM 687 N N . LYS A 1 77 ? 1.868 39.527 -10.780 1.00 19.74 104 LYS A N 1
ATOM 688 C CA A LYS A 1 77 ? 2.529 40.662 -10.128 0.50 21.06 104 LYS A CA 1
ATOM 689 C CA B LYS A 1 77 ? 2.541 40.654 -10.130 0.50 21.11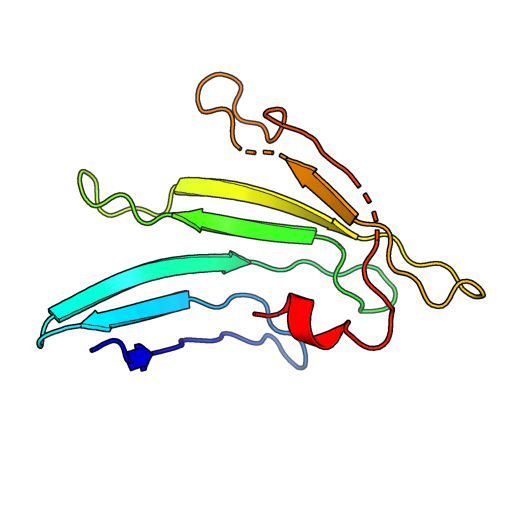 104 LYS A CA 1
ATOM 690 C C . LYS A 1 77 ? 2.548 40.421 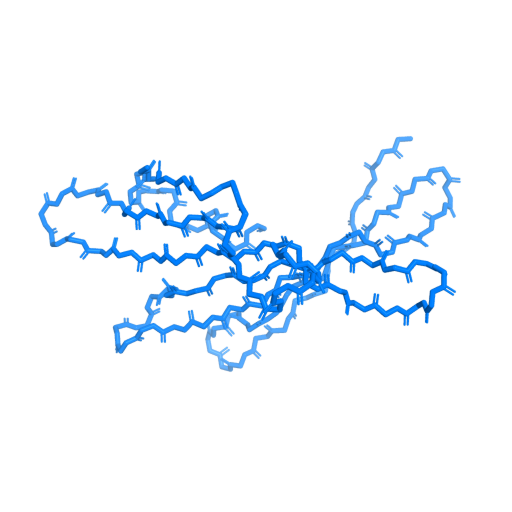-8.612 1.00 18.74 104 LYS A C 1
ATOM 691 O O . LYS A 1 77 ? 1.490 40.201 -8.020 1.00 21.07 104 LYS A O 1
ATOM 702 N N . THR A 1 78 ? 3.731 40.405 -8.051 1.00 18.87 105 THR A N 1
ATOM 703 C CA . THR A 1 78 ? 3.907 40.113 -6.611 1.00 18.88 105 THR A CA 1
ATOM 704 C C . THR A 1 78 ? 4.509 41.293 -5.875 1.00 18.90 105 THR A C 1
ATOM 705 O O . THR A 1 78 ? 5.372 42.004 -6.396 1.00 20.81 105 THR A O 1
ATOM 709 N N . ASN A 1 79 ? 3.997 41.517 -4.657 1.00 16.52 106 ASN A N 1
ATOM 710 C CA . ASN A 1 79 ? 4.464 42.597 -3.781 1.00 16.46 106 ASN A CA 1
ATOM 711 C C . ASN A 1 79 ? 4.864 41.956 -2.446 1.00 15.48 106 ASN A C 1
ATOM 712 O O . ASN A 1 79 ? 4.027 41.279 -1.809 1.00 16.33 106 ASN A O 1
ATOM 717 N N . TYR A 1 80 ? 6.124 42.120 -2.100 1.00 14.64 107 TYR A N 1
ATOM 718 C CA . TYR A 1 80 ? 6.735 41.456 -0.956 1.00 14.52 107 TYR A CA 1
ATOM 719 C C . TYR A 1 80 ? 7.088 42.511 0.069 1.00 16.68 107 TYR A C 1
ATOM 720 O O . TYR A 1 80 ? 7.598 43.586 -0.278 1.00 16.45 107 TYR A O 1
ATOM 729 N N . GLY A 1 81 ? 6.922 42.174 1.340 1.00 14.75 108 GLY A N 1
ATOM 730 C CA . GLY A 1 81 ? 7.404 43.019 2.439 1.00 13.85 108 GLY A CA 1
ATOM 731 C C . GLY A 1 81 ? 7.816 42.155 3.619 1.00 14.93 108 GLY A C 1
ATOM 732 O O . GLY A 1 81 ? 7.215 41.107 3.811 1.00 13.98 108 GLY A O 1
ATOM 741 N N . TRP A 1 83 ? 8.408 41.601 7.766 1.00 13.57 110 TRP A N 1
ATOM 742 C CA . TRP A 1 83 ? 7.844 42.019 9.056 1.00 13.91 110 TRP A CA 1
ATOM 743 C C . TRP A 1 83 ? 8.785 42.979 9.791 1.00 14.04 110 TRP A C 1
ATOM 744 O O . TRP A 1 83 ? 9.951 42.721 9.946 1.00 15.55 110 TRP A O 1
ATOM 755 N N . ASP A 1 84 ? 8.199 44.079 10.207 1.00 14.85 111 ASP A N 1
ATOM 756 C CA . ASP A 1 84 ? 8.849 45.088 11.054 1.00 16.34 111 ASP A CA 1
ATOM 757 C C . ASP A 1 84 ? 8.324 44.873 12.490 1.00 14.89 111 ASP A C 1
ATOM 758 O O . ASP A 1 84 ? 7.150 45.067 12.751 1.00 15.65 111 ASP A O 1
ATOM 763 N N . LYS A 1 85 ? 9.189 44.361 13.331 1.00 17.19 112 LYS A N 1
ATOM 764 C CA . LYS A 1 85 ? 8.820 43.931 14.701 1.00 17.38 112 LYS A CA 1
ATOM 765 C C . LYS A 1 85 ? 8.387 45.094 15.607 1.00 20.50 112 LYS A C 1
ATOM 766 O O . LYS A 1 85 ? 7.678 44.868 16.572 1.00 19.78 112 LYS A O 1
ATOM 772 N N . LYS A 1 86 ? 8.765 46.318 15.254 1.00 21.89 113 LYS A N 1
ATOM 773 C CA A LYS A 1 86 ? 8.306 47.494 16.005 0.50 24.59 113 LYS A CA 1
ATOM 774 C CA B LYS A 1 86 ? 8.311 47.503 15.998 0.50 25.15 113 LYS A CA 1
ATOM 775 C C . LYS A 1 86 ? 6.957 47.996 15.499 1.00 25.87 113 LYS A C 1
ATOM 776 O O . LYS A 1 86 ? 6.016 48.195 16.271 1.00 25.61 113 LYS A O 1
ATOM 787 N N . LYS A 1 87 ? 6.841 48.178 14.188 1.00 23.68 114 LYS A N 1
ATOM 788 C CA . LYS A 1 87 ? 5.603 48.637 13.568 1.00 24.13 114 LYS A CA 1
ATOM 789 C C . LYS A 1 87 ? 4.455 47.634 13.461 1.00 23.43 114 LYS A C 1
ATOM 790 O O . LYS A 1 87 ? 3.281 47.991 13.268 1.00 24.04 114 LYS A O 1
ATOM 796 N N . LYS A 1 88 ? 4.774 46.333 13.568 1.00 19.03 115 LYS A N 1
ATOM 797 C CA . LYS A 1 88 ? 3.786 45.290 13.480 1.00 18.79 115 LYS A CA 1
ATOM 798 C C . LYS A 1 88 ? 3.065 45.299 12.125 1.00 18.32 115 LYS A C 1
ATOM 799 O O . LYS A 1 88 ? 1.867 45.058 12.044 1.00 20.08 115 LYS A O 1
ATOM 805 N N . ASN A 1 89 ? 3.877 45.446 11.087 1.00 18.27 116 ASN A N 1
ATOM 806 C CA . ASN A 1 89 ? 3.389 45.338 9.732 1.00 18.18 116 ASN A CA 1
ATOM 807 C C . ASN A 1 89 ? 4.492 44.823 8.832 1.00 17.06 116 ASN A C 1
ATOM 808 O O . ASN A 1 89 ? 5.617 44.526 9.287 1.00 16.05 116 ASN A O 1
ATOM 813 N N . PHE A 1 90 ? 4.167 44.674 7.547 1.00 17.26 117 PHE A N 1
ATOM 814 C CA . PHE A 1 90 ? 5.133 44.169 6.556 1.00 15.75 117 PHE A CA 1
ATOM 815 C C . PHE A 1 90 ? 5.734 45.288 5.691 1.00 17.27 117 PHE A C 1
ATOM 816 O O . PHE A 1 90 ? 5.837 45.176 4.469 1.00 18.67 117 PHE A O 1
ATOM 824 N N . SER A 1 91 ? 6.228 46.341 6.364 1.00 17.84 118 SER A N 1
ATOM 825 C CA . SER A 1 91 ? 6.720 47.524 5.644 1.00 19.57 118 SER A CA 1
ATOM 826 C C . SER A 1 91 ? 8.207 47.593 5.399 1.00 19.49 118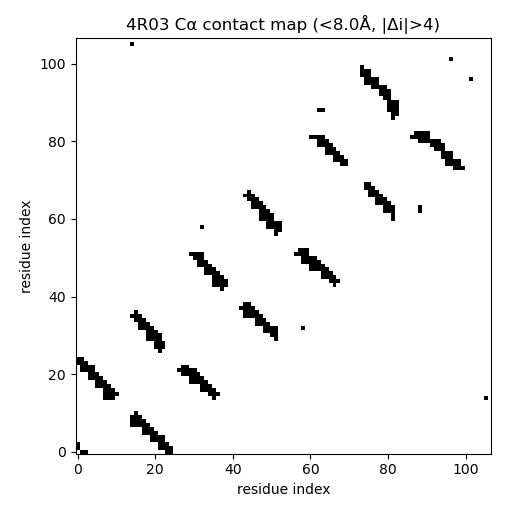 SER A C 1
ATOM 827 O O . SER A 1 91 ? 8.713 48.594 4.845 1.00 22.92 118 SER A O 1
ATOM 830 N N . LEU A 1 92 ? 8.962 46.561 5.754 1.00 17.70 119 LEU A N 1
ATOM 831 C CA A LEU A 1 92 ? 10.408 46.582 5.573 0.50 17.67 119 LEU A CA 1
ATOM 832 C CA B LEU A 1 92 ? 10.390 46.559 5.615 0.50 17.70 119 LEU A CA 1
ATOM 833 C C . LEU A 1 92 ? 10.814 45.943 4.270 1.00 19.07 119 LEU A C 1
ATOM 834 O O . LEU A 1 92 ? 10.306 44.902 3.883 1.00 17.58 119 LEU A O 1
ATOM 843 N N . ASN A 1 93 ? 11.733 46.594 3.551 1.00 18.34 120 ASN A N 1
ATOM 844 C CA . ASN A 1 93 ? 12.347 46.034 2.358 1.00 18.39 120 ASN A CA 1
ATOM 845 C C . ASN A 1 93 ? 11.322 45.661 1.303 1.00 18.69 120 ASN A C 1
ATOM 846 O O . ASN A 1 93 ? 11.390 44.575 0.751 1.00 18.85 120 ASN A O 1
ATOM 851 N N . VAL A 1 94 ? 10.348 46.535 1.066 1.00 17.72 121 VAL A N 1
ATOM 852 C CA . VAL A 1 94 ? 9.247 46.237 0.136 1.00 18.65 121 VAL A CA 1
ATOM 853 C C . VAL A 1 94 ? 9.796 46.171 -1.283 1.00 20.38 121 VAL A C 1
ATOM 854 O O . VAL A 1 94 ? 10.661 47.003 -1.683 1.00 20.77 121 VAL A O 1
ATOM 858 N N . GLN A 1 95 ? 9.366 45.165 -2.038 1.00 18.99 122 GLN A N 1
ATOM 859 C CA A GLN A 1 95 ? 9.848 45.002 -3.407 0.50 20.38 122 GLN A CA 1
ATOM 860 C CA B GLN A 1 95 ? 9.857 44.994 -3.404 0.50 20.98 122 GLN A CA 1
ATOM 861 C C . GLN A 1 95 ? 8.759 44.343 -4.239 1.00 21.70 122 GLN A C 1
ATOM 862 O O . GLN A 1 95 ? 7.885 43.641 -3.723 1.00 20.64 122 GLN A O 1
ATOM 873 N N . ASN A 1 96 ? 8.751 44.652 -5.518 1.00 20.86 123 ASN A N 1
ATOM 874 C CA . ASN A 1 96 ? 7.842 44.049 -6.451 1.00 22.43 123 ASN A CA 1
ATOM 875 C C . ASN A 1 96 ? 8.573 43.133 -7.385 1.00 24.47 123 ASN A C 1
ATOM 876 O O . ASN A 1 96 ? 9.683 43.444 -7.792 1.00 25.44 123 ASN A O 1
ATOM 897 N N . ILE A 1 98 ? 7.805 39.961 -10.743 1.00 31.29 125 ILE A N 1
ATOM 898 C CA . ILE A 1 98 ? 6.888 39.250 -11.643 1.00 34.18 125 ILE A CA 1
ATOM 899 C C . ILE A 1 98 ? 7.243 37.776 -11.680 1.00 35.47 125 ILE A C 1
ATOM 900 O O . ILE A 1 98 ? 8.412 37.424 -11.742 1.00 42.38 125 ILE A O 1
ATOM 905 N N . ILE A 1 99 ? 6.234 36.922 -11.614 1.00 32.27 126 ILE A N 1
ATOM 906 C CA . ILE A 1 99 ? 6.384 35.479 -11.734 1.00 35.84 126 ILE A CA 1
ATOM 907 C C . ILE A 1 99 ? 5.652 35.115 -13.046 1.00 33.64 126 ILE A C 1
ATOM 908 O O . ILE A 1 99 ? 4.524 35.552 -13.262 1.00 30.98 126 ILE A O 1
ATOM 913 N N . PRO A 1 100 ? 6.272 34.300 -13.915 1.00 32.03 127 PRO A N 1
ATOM 914 C CA . PRO A 1 100 ? 5.418 33.824 -15.020 1.00 30.77 127 PRO A CA 1
ATOM 915 C C . PRO A 1 100 ? 4.261 32.957 -14.509 1.00 29.34 127 PRO A C 1
ATOM 916 O O . PRO A 1 100 ? 4.443 32.165 -13.565 1.00 27.15 127 PRO A O 1
ATOM 920 N N . SER A 1 101 ? 3.104 33.074 -15.138 1.00 26.86 128 SER A N 1
ATOM 921 C CA . SER A 1 101 ? 1.925 32.304 -14.769 1.00 27.65 128 SER A CA 1
ATOM 922 C C . SER A 1 101 ? 2.167 30.798 -14.767 1.00 27.48 128 SER A C 1
ATOM 923 O O . SER A 1 101 ? 1.540 30.053 -13.970 1.00 25.77 128 SER A O 1
ATOM 926 N N . THR A 1 102 ? 3.080 30.341 -15.623 1.00 28.24 129 THR A N 1
ATOM 927 C CA . THR A 1 102 ? 3.393 28.908 -15.702 1.00 27.12 129 THR A CA 1
ATOM 928 C C . THR A 1 102 ? 4.056 28.382 -14.409 1.00 27.94 129 THR A C 1
ATOM 929 O O . THR A 1 102 ? 4.093 27.188 -14.199 1.00 29.88 129 THR A O 1
ATOM 933 N N . ASN A 1 103 ? 4.617 29.279 -13.599 1.00 24.53 130 ASN A N 1
ATOM 934 C CA . ASN A 1 103 ? 5.223 28.882 -12.321 1.00 26.67 130 ASN A CA 1
ATOM 935 C C . ASN A 1 103 ? 4.289 29.025 -11.130 1.00 23.06 130 ASN A C 1
ATOM 936 O O . ASN A 1 103 ? 4.753 29.013 -9.989 1.00 22.59 130 ASN A O 1
ATOM 941 N N . TYR A 1 104 ? 2.999 29.206 -11.379 1.00 19.96 131 TYR A N 1
ATOM 942 C CA . TYR A 1 104 ? 1.974 29.428 -10.313 1.00 18.26 131 TYR A CA 1
ATOM 943 C C . TYR A 1 104 ? 2.109 28.434 -9.166 1.00 18.18 131 TYR A C 1
ATOM 944 O O . TYR A 1 104 ? 2.114 28.833 -7.995 1.00 17.89 131 TYR A O 1
ATOM 953 N N . GLU A 1 105 ? 2.238 27.150 -9.481 1.00 17.78 132 GLU A N 1
ATOM 954 C CA . GLU A 1 105 ? 2.282 26.144 -8.416 1.00 19.73 132 GLU A CA 1
ATOM 955 C C . GLU A 1 105 ? 3.475 26.268 -7.475 1.00 17.89 132 GLU A C 1
ATOM 956 O O . GLU A 1 105 ? 3.432 25.787 -6.337 1.00 18.45 132 GLU A O 1
ATOM 962 N N . GLU A 1 106 ? 4.531 26.924 -7.899 1.00 17.74 133 GLU A N 1
ATOM 963 C CA . GLU A 1 106 ? 5.672 27.109 -7.054 1.00 18.08 133 GLU A CA 1
ATOM 964 C C . GLU A 1 106 ? 5.403 28.123 -5.961 1.00 16.67 133 GLU A C 1
ATOM 965 O O . GLU A 1 106 ? 6.176 28.182 -4.978 1.00 17.15 133 GLU A O 1
ATOM 971 N N . ILE A 1 107 ? 4.282 28.846 -6.029 1.00 15.20 134 ILE A N 1
ATOM 972 C CA . ILE A 1 107 ? 3.885 29.710 -4.909 1.00 15.16 134 ILE A CA 1
ATOM 973 C C . ILE A 1 107 ? 3.683 28.919 -3.599 1.00 14.71 134 ILE A C 1
ATOM 974 O O . ILE A 1 107 ? 3.903 29.439 -2.522 1.00 14.16 134 ILE A O 1
ATOM 979 N N . PHE A 1 108 ? 3.279 27.664 -3.727 1.00 15.01 135 PHE A N 1
ATOM 980 C CA . PHE A 1 108 ? 3.006 26.854 -2.574 1.00 14.86 135 PHE A CA 1
ATOM 981 C C . PHE A 1 108 ? 4.188 26.297 -1.896 1.00 17.99 135 PHE A C 1
ATOM 982 O O . PHE A 1 108 ? 3.990 25.685 -0.834 1.00 19.27 135 PHE A O 1
ATOM 990 N N . SER A 1 109 ? 5.385 26.508 -2.453 1.00 18.89 136 SER A N 1
ATOM 991 C CA . SER A 1 109 ? 6.646 26.015 -1.859 1.00 22.38 136 SER A CA 1
ATOM 992 C C . SER A 1 109 ? 6.531 24.499 -1.607 1.00 26.64 136 SER A C 1
ATOM 993 O O . SER A 1 109 ? 5.800 23.811 -2.377 1.00 28.96 136 SER A O 1
#

Solvent-accessible surface area: 7582 Å² total

InterPro domains:
  IPR024339 Protein of unknown function DUF3836 [PF12930] (1-127)

Foldseek 3Di:
DWDWDKDWDDDVPDTAKIWIWIQDPNDTGTAKMWGFDADPVGATAKIWIWGQDPVVGDTDTDKMKGWDDDDPDQWIKIWMAADPVVRDGHHPIDMIDGNVCRVVVRD

Radius of gyration: 15.41 Å; Cα contacts (8 Å, |Δi|>4): 227; chains: 1; bounding box: 36×35×44 Å

CATH classification: 2.40.128.720

Organism: Parabacteroides distasonis (strain ATCC 8503 / DSM 20701 / CIP 104284 / JCM 5825 / NCTC 11152) (NCBI:txid435591)

Secondary structure (DSSP, 8-state):
-EEEEEEEEEETTEEEEEEEEEEETTEEEEEEEEEEEE-TTSSEEEEEEEEEETTTTEEEEEEEEEEEE-TTTSEEEEEE--BTTTTBS-SS-B--EEGGGGGGGG-